Protein AF-A0A8K0G4Z6-F1 (afdb_monomer_lite)

Secondary structure (DSSP, 8-state):
-HHHHHHHHHHHHHHIIIIIGGGGHHHHTT--B--HHHHHHHHHHHHTT-S-HHHHHHHHHHTSTT-SEEEEEETTEEEEEE--HHHHHIIIIISGGGS-S---TT--TT-TTTTTSGGG--HHHHHHHHHHHTTT-

Radius of gyration: 19.93 Å; chains: 1; bounding box: 41×36×71 Å

pLDDT: mean 75.36, std 11.96, range [45.62, 92.38]

InterPro domains:
  IPR036396 Cytochrome P450 superfamily [SSF48264] (48-125)
  IPR050476 Insect Cytochrome P450 Detoxification [PTHR24292] (2-124)

Structure (mmCIF, N/CA/C/O backbone):
data_AF-A0A8K0G4Z6-F1
#
_entry.id   AF-A0A8K0G4Z6-F1
#
loop_
_atom_site.group_PDB
_atom_site.id
_atom_site.type_symbol
_atom_site.label_atom_id
_atom_site.label_alt_id
_atom_site.label_comp_id
_atom_site.label_asym_id
_atom_site.label_entity_id
_atom_site.label_seq_id
_atom_site.pdbx_PDB_ins_code
_atom_site.Cartn_x
_atom_site.Cartn_y
_atom_site.Cartn_z
_atom_site.occupancy
_atom_site.B_iso_or_equiv
_atom_site.auth_seq_id
_atom_site.auth_comp_id
_atom_site.auth_asym_id
_atom_site.auth_atom_id
_atom_site.pdbx_PDB_model_num
ATOM 1 N N . MET A 1 1 ? 22.393 -9.891 -33.231 1.00 68.00 1 MET A N 1
ATOM 2 C CA . MET A 1 1 ? 21.823 -8.542 -33.004 1.00 68.00 1 MET A CA 1
ATOM 3 C C . MET A 1 1 ? 20.300 -8.571 -32.840 1.00 68.00 1 MET A C 1
ATOM 5 O O . MET A 1 1 ? 19.831 -8.121 -31.809 1.00 68.00 1 MET A O 1
ATOM 9 N N . PHE A 1 2 ? 19.537 -9.184 -33.759 1.00 81.56 2 PHE A N 1
ATOM 10 C CA . PHE A 1 2 ? 18.067 -9.330 -33.657 1.00 81.56 2 PHE A CA 1
ATOM 11 C C . PHE A 1 2 ? 17.577 -10.025 -32.370 1.00 81.56 2 PHE A C 1
ATOM 13 O O . PHE A 1 2 ? 16.648 -9.556 -31.722 1.00 81.56 2 PHE A O 1
ATOM 20 N N . TRP A 1 3 ? 18.263 -11.087 -31.937 1.00 84.31 3 TRP A N 1
ATOM 21 C CA . TRP A 1 3 ? 17.922 -11.821 -30.714 1.00 84.31 3 TRP A CA 1
ATOM 22 C C . TRP A 1 3 ? 17.944 -10.964 -29.441 1.00 84.31 3 TRP A C 1
ATOM 24 O O . TRP A 1 3 ? 17.087 -11.150 -28.587 1.00 84.31 3 TRP A O 1
ATOM 34 N N . PHE A 1 4 ? 18.845 -9.982 -29.326 1.00 85.94 4 PHE A N 1
ATOM 35 C CA . PHE A 1 4 ? 18.883 -9.091 -28.158 1.00 85.94 4 PHE A CA 1
ATOM 36 C C . PHE A 1 4 ? 17.648 -8.187 -28.074 1.00 85.94 4 PHE A C 1
ATOM 38 O O . PHE A 1 4 ? 17.175 -7.911 -26.977 1.00 85.94 4 PHE A O 1
ATOM 45 N N . LEU A 1 5 ? 17.090 -7.774 -29.218 1.00 88.00 5 LEU A N 1
ATOM 46 C CA . LEU A 1 5 ? 15.853 -6.990 -29.255 1.00 88.00 5 LEU A CA 1
ATOM 47 C C . LEU A 1 5 ? 14.641 -7.843 -28.871 1.00 88.00 5 LEU A C 1
ATOM 49 O O . LEU A 1 5 ? 13.792 -7.386 -28.111 1.00 88.00 5 LEU A O 1
ATOM 53 N N . VAL A 1 6 ? 14.589 -9.095 -29.336 1.00 90.12 6 VAL A N 1
ATOM 54 C CA . VAL A 1 6 ? 13.513 -10.034 -28.981 1.00 90.12 6 VAL A CA 1
ATOM 55 C C . VAL A 1 6 ? 13.562 -10.389 -27.492 1.00 90.12 6 VAL A C 1
ATOM 57 O O . VAL A 1 6 ? 12.547 -10.281 -26.806 1.00 90.12 6 VAL A O 1
ATOM 60 N N . PHE A 1 7 ? 14.739 -10.743 -26.962 1.00 91.56 7 PHE A N 1
ATOM 61 C CA . PHE A 1 7 ? 14.913 -11.023 -25.533 1.00 91.56 7 PHE A CA 1
ATOM 62 C C . PHE A 1 7 ? 14.669 -9.784 -24.666 1.00 91.56 7 PHE A C 1
ATOM 64 O O . PHE A 1 7 ? 14.011 -9.893 -23.636 1.00 91.56 7 PHE A O 1
ATOM 71 N N . GLY A 1 8 ? 15.130 -8.605 -25.091 1.00 92.38 8 GLY A N 1
ATOM 72 C CA . GLY A 1 8 ? 14.873 -7.347 -24.389 1.00 92.38 8 GLY A CA 1
ATOM 73 C C . GLY A 1 8 ? 13.385 -6.992 -24.342 1.00 92.38 8 GLY A C 1
ATOM 74 O O . GLY A 1 8 ? 12.873 -6.633 -23.284 1.00 92.38 8 GLY A O 1
ATOM 75 N N . GLY A 1 9 ? 12.666 -7.162 -25.456 1.00 91.38 9 GLY A N 1
ATOM 76 C CA . GLY A 1 9 ? 11.219 -6.951 -25.520 1.00 91.38 9 GLY A CA 1
ATOM 77 C C . GLY A 1 9 ? 10.441 -7.922 -24.629 1.00 91.38 9 GLY A C 1
ATOM 78 O O . GLY A 1 9 ? 9.590 -7.496 -23.849 1.00 91.38 9 GLY A O 1
ATOM 79 N N . LEU A 1 10 ? 10.772 -9.216 -24.679 1.00 91.62 10 LEU A N 1
ATOM 80 C CA . LEU A 1 10 ? 10.164 -10.232 -23.812 1.00 91.62 10 LEU A CA 1
ATOM 81 C C . LEU A 1 10 ? 10.451 -9.968 -22.330 1.00 91.62 10 LEU A C 1
ATOM 83 O O . LEU A 1 10 ? 9.543 -10.082 -21.508 1.00 91.62 10 LEU A O 1
ATOM 87 N N . ALA A 1 11 ? 11.675 -9.558 -21.989 1.00 90.56 11 ALA A N 1
ATOM 88 C CA . ALA A 1 11 ? 12.036 -9.189 -20.626 1.00 90.56 11 ALA A CA 1
ATOM 89 C C . ALA A 1 11 ? 11.246 -7.964 -20.145 1.00 90.56 11 ALA A C 1
ATOM 91 O O . ALA A 1 11 ? 10.728 -7.977 -19.033 1.00 90.56 11 ALA A O 1
ATOM 92 N N . ALA A 1 12 ? 11.079 -6.935 -20.981 1.00 88.25 12 ALA A N 1
ATOM 93 C CA . ALA A 1 12 ? 10.289 -5.754 -20.632 1.00 88.25 12 ALA A CA 1
ATOM 94 C C . ALA A 1 12 ? 8.809 -6.097 -20.390 1.00 88.25 12 ALA A C 1
ATOM 96 O O . ALA A 1 12 ? 8.213 -5.622 -19.422 1.00 88.25 12 ALA A O 1
ATOM 97 N N . ILE A 1 13 ? 8.228 -6.967 -21.223 1.00 90.00 13 ILE A N 1
ATOM 98 C CA . ILE A 1 13 ? 6.857 -7.464 -21.040 1.00 90.00 13 ILE A CA 1
ATOM 99 C C . ILE A 1 13 ? 6.753 -8.265 -19.740 1.00 90.00 13 ILE A C 1
ATOM 101 O O . ILE A 1 13 ? 5.840 -8.036 -18.949 1.00 90.00 13 ILE A O 1
ATOM 105 N N . PHE A 1 14 ? 7.701 -9.167 -19.484 1.00 90.81 14 PHE A N 1
ATOM 106 C CA . PHE A 1 14 ? 7.732 -9.950 -18.254 1.00 90.81 14 PHE A CA 1
ATOM 107 C C . PHE A 1 14 ? 7.835 -9.054 -17.014 1.00 90.81 14 PHE A C 1
ATOM 109 O O . PHE A 1 14 ? 7.059 -9.218 -16.078 1.00 90.81 14 PHE A O 1
ATOM 116 N N . ILE A 1 15 ? 8.718 -8.051 -17.032 1.00 86.50 15 ILE A N 1
ATOM 117 C CA . ILE A 1 15 ? 8.867 -7.074 -15.947 1.00 86.50 15 ILE A CA 1
ATOM 118 C C . ILE A 1 15 ? 7.563 -6.296 -15.745 1.00 86.50 15 ILE A C 1
ATOM 120 O O . ILE A 1 15 ? 7.118 -6.133 -14.612 1.00 86.50 15 ILE A O 1
ATOM 124 N N . TYR A 1 16 ? 6.906 -5.861 -16.821 1.00 85.38 16 TYR A N 1
ATOM 125 C CA . TYR A 1 16 ? 5.619 -5.177 -16.724 1.00 85.38 16 TYR A CA 1
ATOM 126 C C . TYR A 1 16 ? 4.557 -6.057 -16.048 1.00 85.38 16 TYR A C 1
ATOM 128 O O . TYR A 1 16 ? 3.877 -5.625 -15.115 1.00 85.38 16 TYR A O 1
ATOM 136 N N . TYR A 1 17 ? 4.434 -7.315 -16.471 1.00 85.81 17 TYR A N 1
ATOM 137 C CA . TYR A 1 17 ? 3.460 -8.236 -15.889 1.00 85.81 17 TYR A CA 1
ATOM 138 C C . TYR A 1 17 ? 3.804 -8.663 -14.459 1.00 85.81 17 TYR A C 1
ATOM 140 O O . TYR A 1 17 ? 2.891 -8.833 -13.656 1.00 85.81 17 TYR A O 1
ATOM 148 N N . ALA A 1 18 ? 5.081 -8.806 -14.114 1.00 82.12 18 ALA A N 1
ATOM 149 C CA . ALA A 1 18 ? 5.500 -9.200 -12.773 1.00 82.12 18 ALA A CA 1
ATOM 150 C C . ALA A 1 18 ? 5.407 -8.041 -11.769 1.00 82.12 18 ALA A C 1
ATOM 152 O O . ALA A 1 18 ? 4.920 -8.231 -10.659 1.00 82.12 18 ALA A O 1
ATOM 153 N N . PHE A 1 19 ? 5.835 -6.836 -12.158 1.00 78.62 19 PHE A N 1
ATOM 154 C CA . PHE A 1 19 ? 5.995 -5.717 -11.227 1.00 78.62 19 PHE A CA 1
ATOM 155 C C . PHE A 1 19 ? 4.877 -4.680 -11.288 1.00 78.62 19 PHE A C 1
ATOM 157 O O . PHE A 1 19 ? 4.654 -4.015 -10.288 1.00 78.62 19 PHE A O 1
ATOM 164 N N . ILE A 1 20 ? 4.171 -4.505 -12.409 1.00 80.62 20 ILE A N 1
ATOM 165 C CA . ILE A 1 20 ? 3.143 -3.451 -12.543 1.00 80.62 20 ILE A CA 1
ATOM 166 C C . ILE A 1 20 ? 1.729 -4.028 -12.429 1.00 80.62 20 ILE A C 1
ATOM 168 O O . ILE A 1 20 ? 0.840 -3.396 -11.860 1.00 80.62 20 ILE A O 1
ATOM 172 N N . ASN A 1 21 ? 1.506 -5.240 -12.934 1.00 82.44 21 ASN A N 1
ATOM 173 C CA . ASN A 1 21 ? 0.196 -5.889 -12.892 1.00 82.44 21 ASN A CA 1
ATOM 174 C C . ASN A 1 21 ? -0.380 -6.086 -11.471 1.00 82.44 21 ASN A C 1
ATOM 176 O O . ASN A 1 21 ? -1.586 -5.871 -11.320 1.00 82.44 21 ASN A O 1
ATOM 180 N N . PRO A 1 22 ? 0.414 -6.436 -10.431 1.00 82.19 22 PRO A N 1
ATOM 181 C CA . PRO A 1 22 ? -0.114 -6.588 -9.071 1.00 82.19 22 PRO A CA 1
ATOM 182 C C . PRO A 1 22 ? -0.746 -5.301 -8.524 1.00 82.19 22 PRO A C 1
ATOM 184 O O . PRO A 1 22 ? -1.764 -5.352 -7.839 1.00 82.19 22 PRO A O 1
ATOM 187 N N . PHE A 1 23 ? -0.216 -4.135 -8.905 1.00 82.44 23 PHE A N 1
ATOM 188 C CA . PHE A 1 23 ? -0.701 -2.825 -8.458 1.00 82.44 23 PHE A CA 1
ATOM 189 C C . PHE A 1 23 ? -2.013 -2.369 -9.122 1.00 82.44 23 PHE A C 1
ATOM 191 O O . PHE A 1 23 ? -2.548 -1.308 -8.795 1.00 82.44 23 PHE A O 1
ATOM 198 N N . LYS A 1 24 ? -2.564 -3.162 -10.047 1.00 84.38 24 LYS A N 1
ATOM 199 C CA . LYS A 1 24 ? -3.887 -2.922 -10.649 1.00 84.38 24 LYS A CA 1
ATOM 200 C C . LYS A 1 24 ? -5.018 -3.638 -9.910 1.00 84.38 24 LYS A C 1
ATOM 202 O O . LYS A 1 24 ? -6.159 -3.597 -10.362 1.00 84.38 24 LYS A O 1
ATOM 207 N N . TYR A 1 25 ? -4.725 -4.321 -8.804 1.00 87.31 25 TYR A N 1
ATOM 208 C CA . TYR A 1 25 ? -5.705 -5.115 -8.066 1.00 87.31 25 TYR A CA 1
ATOM 209 C C . TYR A 1 25 ? -6.911 -4.281 -7.599 1.00 87.31 25 TYR A C 1
ATOM 211 O O . TYR A 1 25 ? -8.048 -4.612 -7.932 1.00 87.31 25 TYR A O 1
ATOM 219 N N . TRP A 1 26 ? -6.683 -3.159 -6.908 1.00 87.88 26 TRP A N 1
ATOM 220 C CA . TRP A 1 26 ? -7.777 -2.309 -6.418 1.00 87.88 26 TRP A CA 1
ATOM 221 C C . TRP A 1 26 ? -8.510 -1.557 -7.533 1.00 87.88 26 TRP A C 1
ATOM 223 O O . TRP A 1 26 ? -9.725 -1.394 -7.450 1.00 87.88 26 TRP A O 1
ATOM 233 N N . GLU A 1 27 ? -7.807 -1.176 -8.604 1.00 86.31 27 GLU A N 1
ATOM 234 C CA . GLU A 1 27 ? -8.417 -0.572 -9.799 1.00 86.31 27 GLU A CA 1
ATOM 235 C C . GLU A 1 27 ? -9.435 -1.519 -10.445 1.00 86.31 27 GLU A C 1
ATOM 237 O O . GLU A 1 27 ? -10.548 -1.107 -10.764 1.00 86.31 27 GLU A O 1
ATOM 242 N N . ARG A 1 28 ? -9.105 -2.815 -10.548 1.00 87.50 28 ARG A N 1
ATOM 243 C CA . ARG A 1 28 ? -10.026 -3.844 -11.061 1.00 87.50 28 ARG A CA 1
ATOM 244 C C . ARG A 1 28 ? -11.253 -4.051 -10.178 1.00 87.50 28 ARG A C 1
ATOM 246 O O . ARG A 1 28 ? -12.299 -4.428 -10.690 1.00 87.50 28 ARG A O 1
ATOM 253 N N . MET A 1 29 ? -11.132 -3.813 -8.874 1.00 85.75 29 MET A N 1
ATOM 254 C CA . MET A 1 29 ? -12.244 -3.920 -7.923 1.00 85.75 29 MET A CA 1
ATOM 255 C C . MET A 1 29 ? -13.024 -2.610 -7.748 1.00 85.75 29 MET A C 1
ATOM 257 O O . MET A 1 29 ? -13.950 -2.556 -6.943 1.00 85.75 29 MET A O 1
ATOM 261 N N . GLY A 1 30 ? -12.660 -1.543 -8.469 1.00 86.12 30 GLY A N 1
ATOM 262 C CA . GLY A 1 30 ? -13.318 -0.238 -8.360 1.00 86.12 30 GLY A CA 1
ATOM 263 C C . GLY A 1 30 ? -13.055 0.483 -7.034 1.00 86.12 30 GLY A C 1
ATOM 264 O O . GLY A 1 30 ? -13.799 1.391 -6.661 1.00 86.12 30 GLY A O 1
ATOM 265 N N . VAL A 1 31 ? -12.011 0.091 -6.301 1.00 87.69 31 VAL A N 1
ATOM 266 C CA . VAL A 1 31 ? -11.629 0.732 -5.041 1.00 87.69 31 VAL A CA 1
ATOM 267 C C . VAL A 1 31 ? -10.732 1.940 -5.337 1.00 87.69 31 VAL A C 1
ATOM 269 O O . VAL A 1 31 ? -9.780 1.812 -6.110 1.00 87.69 31 VAL A O 1
ATOM 272 N N . PRO A 1 32 ? -10.983 3.113 -4.719 1.00 86.19 32 PRO A N 1
ATOM 273 C CA . PRO A 1 32 ? -10.118 4.277 -4.882 1.00 86.19 32 PRO A CA 1
ATOM 274 C C . PRO A 1 32 ? -8.680 3.959 -4.455 1.00 86.19 32 PRO A C 1
ATOM 276 O O . PRO A 1 32 ? -8.444 3.628 -3.295 1.00 86.19 32 PRO A O 1
ATOM 279 N N . GLN A 1 33 ? -7.727 4.075 -5.379 1.00 86.25 33 GLN A N 1
ATOM 280 C CA . GLN A 1 33 ? -6.296 3.901 -5.120 1.00 86.25 33 GLN A CA 1
ATOM 281 C C . GLN A 1 33 ? -5.490 5.046 -5.738 1.00 86.25 33 GLN A C 1
ATOM 283 O O . GLN A 1 33 ? -5.996 5.785 -6.585 1.00 86.25 33 GLN A O 1
ATOM 288 N N . ASP A 1 34 ? -4.236 5.194 -5.312 1.00 83.25 34 ASP A N 1
ATOM 289 C CA . ASP A 1 34 ? -3.326 6.176 -5.908 1.00 83.25 34 ASP A CA 1
ATOM 290 C C . ASP A 1 34 ? -2.859 5.692 -7.287 1.00 83.25 34 ASP A C 1
ATOM 292 O O . ASP A 1 34 ? -3.015 4.526 -7.656 1.00 83.25 34 ASP A O 1
ATOM 296 N N . HIS A 1 35 ? -2.274 6.590 -8.070 1.00 84.44 35 HIS A N 1
ATOM 297 C CA . HIS A 1 35 ? -1.746 6.248 -9.379 1.00 84.44 35 HIS A CA 1
ATOM 298 C C . HIS A 1 35 ? -0.683 5.143 -9.261 1.00 84.44 35 HIS A C 1
ATOM 300 O O . HIS A 1 35 ? 0.253 5.257 -8.467 1.00 84.44 35 HIS A O 1
ATOM 306 N N . VAL A 1 36 ? -0.779 4.106 -10.103 1.00 83.06 36 VAL A N 1
ATOM 307 C CA . VAL A 1 36 ? 0.075 2.900 -10.052 1.00 83.06 36 VAL A CA 1
ATOM 308 C C . VAL A 1 36 ? 1.571 3.238 -10.008 1.00 83.06 36 VAL A C 1
ATOM 310 O O . VAL A 1 36 ? 2.323 2.639 -9.245 1.00 83.06 36 VAL A O 1
ATOM 313 N N . TRP A 1 37 ? 2.002 4.250 -10.767 1.00 80.50 37 TRP A N 1
ATOM 314 C CA . TRP A 1 37 ? 3.389 4.733 -10.743 1.00 80.50 37 TRP A CA 1
ATOM 315 C C . TRP A 1 37 ? 3.833 5.276 -9.373 1.00 80.50 37 TRP A C 1
ATOM 317 O O . TRP A 1 37 ? 4.947 5.000 -8.938 1.00 80.50 37 TRP A O 1
ATOM 327 N N . ARG A 1 38 ? 2.967 6.023 -8.671 1.00 82.88 38 ARG A N 1
ATOM 328 C CA . ARG A 1 38 ? 3.270 6.567 -7.336 1.00 82.88 38 ARG A CA 1
ATOM 329 C C . ARG A 1 38 ? 3.360 5.453 -6.302 1.00 82.88 38 ARG A C 1
ATOM 331 O O . ARG A 1 38 ? 4.250 5.483 -5.461 1.00 82.88 38 ARG A O 1
ATOM 338 N N . ILE A 1 39 ? 2.480 4.458 -6.403 1.00 83.25 39 ILE A N 1
ATOM 339 C CA . ILE A 1 39 ? 2.507 3.266 -5.550 1.00 83.25 39 ILE A CA 1
ATOM 340 C C . ILE A 1 39 ? 3.814 2.500 -5.761 1.00 83.25 39 ILE A C 1
ATOM 342 O O . ILE A 1 39 ? 4.519 2.226 -4.795 1.00 83.25 39 ILE A O 1
ATOM 346 N N . TRP A 1 40 ? 4.176 2.227 -7.018 1.00 82.69 40 TRP A N 1
ATOM 347 C CA . TRP A 1 40 ? 5.419 1.536 -7.354 1.00 82.69 40 TRP A CA 1
ATOM 348 C C . TRP A 1 40 ? 6.647 2.293 -6.832 1.00 82.69 40 TRP A C 1
ATOM 350 O O . TRP A 1 40 ? 7.508 1.700 -6.184 1.00 82.69 40 TRP A O 1
ATOM 360 N N . LEU A 1 41 ? 6.695 3.616 -7.031 1.00 83.00 41 LEU A N 1
ATOM 361 C CA . LEU A 1 41 ? 7.771 4.458 -6.512 1.00 83.00 41 LEU A CA 1
ATOM 362 C C . LEU A 1 41 ? 7.850 4.397 -4.982 1.00 83.00 41 LEU A C 1
ATOM 364 O O . LEU A 1 41 ? 8.934 4.201 -4.442 1.00 83.00 41 LEU A O 1
ATOM 368 N N . ASN A 1 42 ? 6.722 4.520 -4.280 1.00 81.12 42 ASN A N 1
ATOM 369 C CA . ASN A 1 42 ? 6.684 4.438 -2.820 1.00 81.12 42 ASN A CA 1
ATOM 370 C C . ASN A 1 42 ? 7.155 3.067 -2.314 1.00 81.12 42 ASN A C 1
ATOM 372 O O . ASN A 1 42 ? 7.909 3.012 -1.346 1.00 81.12 42 ASN A O 1
ATOM 376 N N . THR A 1 43 ? 6.780 1.974 -2.984 1.00 78.56 43 THR A N 1
ATOM 377 C CA . THR A 1 43 ? 7.271 0.623 -2.672 1.00 78.56 43 THR A CA 1
ATOM 378 C C . THR A 1 43 ? 8.786 0.524 -2.842 1.00 78.56 43 THR A C 1
ATOM 380 O O . THR A 1 43 ? 9.466 0.012 -1.956 1.00 78.56 43 THR A O 1
ATOM 383 N N . VAL A 1 44 ? 9.340 1.045 -3.941 1.00 81.50 44 VAL A N 1
ATOM 384 C CA . VAL A 1 44 ? 10.795 1.065 -4.160 1.00 81.50 44 VAL A CA 1
ATOM 385 C C . VAL A 1 44 ? 11.495 1.905 -3.091 1.00 81.50 44 VAL A C 1
ATOM 387 O O . VAL A 1 44 ? 12.477 1.440 -2.519 1.00 81.50 44 VAL A O 1
ATOM 390 N N . LEU A 1 45 ? 10.968 3.091 -2.763 1.00 82.31 45 LEU A N 1
ATOM 391 C CA . LEU A 1 45 ? 11.496 3.963 -1.706 1.00 82.31 45 LEU A CA 1
ATOM 392 C C . LEU A 1 45 ? 11.451 3.300 -0.318 1.00 82.31 45 LEU A C 1
ATOM 394 O O . LEU A 1 45 ? 12.373 3.484 0.479 1.00 82.31 45 LEU A O 1
ATOM 398 N N . ALA A 1 46 ? 10.410 2.513 -0.038 1.00 76.69 46 ALA A N 1
ATOM 399 C CA . ALA A 1 46 ? 10.291 1.734 1.190 1.00 76.69 46 ALA A CA 1
ATOM 400 C C . ALA A 1 46 ? 11.302 0.575 1.237 1.00 76.69 46 ALA A C 1
ATOM 402 O O . ALA A 1 46 ? 11.906 0.339 2.281 1.00 76.69 46 ALA A O 1
ATOM 403 N N . LEU A 1 47 ? 11.540 -0.113 0.111 1.00 77.94 47 LEU A N 1
ATOM 404 C CA . LEU A 1 47 ? 12.523 -1.201 0.014 1.00 77.94 47 LEU A CA 1
ATOM 405 C C . LEU A 1 47 ? 13.957 -0.721 0.254 1.00 77.94 47 LEU A C 1
ATOM 407 O O . LEU A 1 47 ? 14.720 -1.396 0.939 1.00 77.94 47 LEU A O 1
ATOM 411 N N . ILE A 1 48 ? 14.313 0.457 -0.261 1.00 82.44 48 ILE A N 1
ATOM 412 C CA . ILE A 1 48 ? 15.632 1.065 -0.020 1.00 82.44 48 ILE A CA 1
ATOM 413 C C . ILE A 1 48 ? 15.733 1.745 1.359 1.00 82.44 48 ILE A C 1
ATOM 415 O O . ILE A 1 48 ? 16.720 2.425 1.624 1.00 82.44 48 ILE A O 1
ATOM 419 N N . GLN A 1 49 ? 14.711 1.600 2.216 1.00 74.44 49 GLN A N 1
ATOM 420 C CA . GLN A 1 49 ? 14.605 2.219 3.544 1.00 74.44 49 GLN A CA 1
ATOM 421 C C . GLN A 1 49 ? 14.861 3.733 3.541 1.00 74.44 49 GLN A C 1
ATOM 423 O O . GLN A 1 49 ? 15.341 4.303 4.518 1.00 74.44 49 GLN A O 1
ATOM 428 N N . TYR A 1 50 ? 14.519 4.412 2.443 1.00 72.88 50 TYR A N 1
ATOM 429 C CA . TYR A 1 50 ? 14.794 5.840 2.296 1.00 72.88 50 TYR A CA 1
ATOM 430 C C . TYR A 1 50 ? 13.968 6.694 3.266 1.00 72.88 50 TYR A C 1
ATOM 432 O O . TYR A 1 50 ? 14.356 7.813 3.599 1.00 72.88 50 TYR A O 1
ATOM 440 N N . ARG A 1 51 ? 12.821 6.177 3.724 1.00 70.50 51 ARG A N 1
ATOM 441 C CA . ARG A 1 51 ? 11.957 6.821 4.717 1.00 70.50 51 ARG A CA 1
ATOM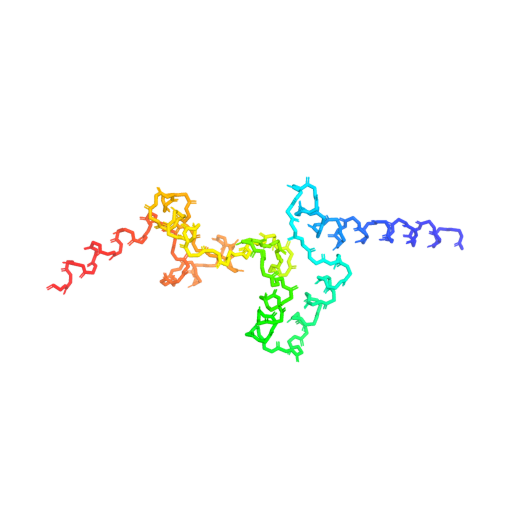 442 C C . ARG A 1 51 ? 11.424 5.808 5.725 1.00 70.50 51 ARG A C 1
ATOM 444 O O . ARG A 1 51 ? 11.196 4.654 5.356 1.00 70.50 51 ARG A O 1
ATOM 451 N N . PRO A 1 52 ? 11.162 6.234 6.970 1.00 76.75 52 PRO A N 1
ATOM 452 C CA . PRO A 1 52 ? 10.472 5.395 7.933 1.00 76.75 52 PRO A CA 1
ATOM 453 C C . PRO A 1 52 ? 9.059 5.050 7.440 1.00 76.75 52 PRO A C 1
ATOM 455 O O . PRO A 1 52 ? 8.386 5.827 6.752 1.00 76.75 52 PRO A O 1
ATOM 458 N N . ILE A 1 53 ? 8.597 3.858 7.819 1.00 71.75 53 ILE A N 1
ATOM 459 C CA . ILE A 1 53 ? 7.286 3.321 7.426 1.00 71.75 53 ILE A CA 1
ATOM 460 C C . ILE A 1 53 ? 6.151 4.238 7.911 1.00 71.75 53 ILE A C 1
ATOM 462 O O . ILE A 1 53 ? 5.172 4.435 7.194 1.00 71.75 53 ILE A O 1
ATOM 466 N N . SER A 1 54 ? 6.308 4.860 9.084 1.00 76.12 54 SER A N 1
ATOM 467 C CA . SER A 1 54 ? 5.341 5.802 9.665 1.00 76.12 54 SER A CA 1
ATOM 468 C C . SER A 1 54 ? 5.038 6.990 8.752 1.00 76.12 54 SER A C 1
ATOM 470 O O . SER A 1 54 ? 3.875 7.344 8.566 1.00 76.12 54 SER A O 1
ATOM 472 N N . ASP A 1 55 ? 6.067 7.581 8.145 1.00 79.75 55 ASP A N 1
ATOM 473 C CA . ASP A 1 55 ? 5.906 8.747 7.273 1.00 79.75 55 ASP A CA 1
ATOM 474 C C . ASP A 1 55 ? 5.219 8.354 5.968 1.00 79.75 55 ASP A C 1
ATOM 476 O O . ASP A 1 55 ? 4.353 9.071 5.468 1.00 79.75 55 ASP A O 1
ATOM 480 N N . SER A 1 56 ? 5.562 7.175 5.446 1.00 75.06 56 SER A N 1
ATOM 481 C CA . SER A 1 56 ? 4.939 6.618 4.243 1.00 75.06 56 SER A CA 1
ATOM 482 C C . SER A 1 56 ? 3.448 6.348 4.467 1.00 75.06 56 SER A C 1
ATOM 484 O O . SER A 1 56 ? 2.618 6.720 3.636 1.00 75.06 56 SER A O 1
ATOM 486 N N . LEU A 1 57 ? 3.095 5.777 5.624 1.00 77.00 57 LEU A N 1
ATOM 487 C CA . LEU A 1 57 ? 1.705 5.559 6.027 1.00 77.00 57 LEU A CA 1
ATOM 488 C C . LEU A 1 57 ? 0.946 6.873 6.204 1.00 77.00 57 LEU A C 1
ATOM 490 O O . LEU A 1 57 ? -0.192 6.975 5.754 1.00 77.00 57 LEU A O 1
ATOM 494 N N . LYS A 1 58 ? 1.570 7.892 6.803 1.00 82.19 58 LYS A N 1
ATOM 495 C CA . LYS A 1 58 ? 0.952 9.211 6.968 1.00 82.19 58 LYS A CA 1
ATOM 496 C C . LYS A 1 58 ? 0.639 9.864 5.621 1.00 82.19 58 LYS A C 1
ATOM 498 O O . LYS A 1 58 ? -0.477 10.327 5.423 1.00 82.19 58 LYS A O 1
ATOM 503 N N . ILE A 1 59 ? 1.578 9.834 4.673 1.00 80.38 59 ILE A N 1
ATOM 504 C CA . ILE A 1 59 ? 1.375 10.369 3.315 1.00 80.38 59 ILE A CA 1
ATOM 505 C C . ILE A 1 59 ? 0.228 9.640 2.602 1.00 80.38 59 ILE A C 1
ATOM 507 O O . ILE A 1 59 ? -0.615 10.279 1.974 1.00 80.38 59 ILE A O 1
ATOM 511 N N . LEU A 1 60 ? 0.183 8.308 2.708 1.00 78.19 60 LEU A N 1
ATOM 512 C CA . LEU A 1 60 ? -0.888 7.491 2.131 1.00 78.19 60 LEU A CA 1
ATOM 513 C C . LEU A 1 60 ? -2.242 7.784 2.778 1.00 78.19 60 LEU A C 1
ATOM 515 O O . LEU A 1 60 ? -3.247 7.872 2.077 1.00 78.19 60 LEU A O 1
ATOM 519 N N . TYR A 1 61 ? -2.273 7.948 4.101 1.00 79.62 61 TYR A N 1
ATOM 520 C CA . TYR A 1 61 ? -3.476 8.322 4.827 1.00 79.62 61 TYR A CA 1
ATOM 521 C C . TYR A 1 61 ? -3.953 9.699 4.353 1.00 79.62 61 TYR A C 1
ATOM 523 O O . TYR A 1 61 ? -5.044 9.802 3.796 1.00 79.62 61 TYR A O 1
ATOM 531 N N . ASP A 1 62 ? -3.121 10.733 4.468 1.00 83.19 62 ASP A N 1
ATOM 532 C CA . ASP A 1 62 ? -3.456 12.126 4.142 1.00 83.19 62 ASP A CA 1
ATOM 533 C C . ASP A 1 62 ? -3.798 12.350 2.656 1.00 83.19 62 ASP A C 1
ATOM 535 O O . ASP A 1 62 ? -4.553 13.265 2.335 1.00 83.19 62 ASP A O 1
ATOM 539 N N . GLY A 1 63 ? -3.317 11.492 1.749 1.00 80.88 63 GLY A N 1
ATOM 540 C CA . GLY A 1 63 ? -3.572 11.577 0.307 1.00 80.88 63 GLY A CA 1
ATOM 541 C C . GLY A 1 63 ? -5.020 11.318 -0.134 1.00 80.88 63 GLY A C 1
ATOM 542 O O . GLY A 1 63 ? -5.373 11.660 -1.263 1.00 80.88 63 GLY A O 1
ATOM 543 N N . PHE A 1 64 ? -5.872 10.759 0.734 1.00 82.12 64 PHE A N 1
ATOM 544 C CA . PHE A 1 64 ? -7.280 10.457 0.430 1.00 82.12 64 PHE A CA 1
ATOM 545 C C . PHE A 1 64 ? -8.251 11.124 1.418 1.00 82.12 64 PHE A C 1
ATOM 547 O O . PHE A 1 64 ? -8.953 10.427 2.163 1.00 82.12 64 PHE A O 1
ATOM 554 N N . PRO A 1 65 ? -8.332 12.468 1.452 1.00 80.44 65 PRO A N 1
ATOM 555 C CA . PRO A 1 65 ? -9.273 13.154 2.328 1.00 80.44 65 PRO A CA 1
ATOM 556 C C . PRO A 1 65 ? -10.722 12.837 1.921 1.00 80.44 65 PRO A C 1
ATOM 558 O O . PRO A 1 65 ? -11.074 12.838 0.742 1.00 80.44 65 PRO A O 1
ATOM 561 N N . GLY A 1 66 ? -11.576 12.541 2.904 1.00 80.00 66 GLY A N 1
ATOM 562 C CA . GLY A 1 66 ? -13.015 12.320 2.696 1.00 80.00 66 GLY A CA 1
ATOM 563 C C . GLY A 1 66 ? -13.411 10.973 2.073 1.00 80.00 66 GLY A C 1
ATOM 564 O O . GLY A 1 66 ? -14.597 10.736 1.847 1.00 80.00 66 GLY A O 1
ATOM 565 N N . LYS A 1 67 ? -12.463 10.067 1.800 1.00 83.62 67 LYS A N 1
ATOM 566 C CA . LYS A 1 67 ? -12.773 8.691 1.378 1.00 83.62 67 LYS A CA 1
ATOM 567 C C . LYS A 1 67 ? -12.874 7.774 2.601 1.00 83.62 67 LYS A C 1
ATOM 569 O O . LYS A 1 67 ? -12.006 7.799 3.468 1.00 83.62 67 LYS A O 1
ATOM 574 N N . ARG A 1 68 ? -13.929 6.949 2.654 1.00 84.12 68 ARG A N 1
ATOM 575 C CA . ARG A 1 68 ? -14.175 5.986 3.752 1.00 84.12 68 ARG A CA 1
ATOM 576 C C . ARG A 1 68 ? -13.125 4.868 3.789 1.00 84.12 68 ARG A C 1
ATOM 578 O O . ARG A 1 68 ? -12.757 4.398 4.864 1.00 84.12 68 ARG A O 1
ATOM 585 N N . TYR A 1 69 ? -12.632 4.475 2.617 1.00 86.31 69 TYR A N 1
ATOM 586 C CA . TYR A 1 69 ? -11.587 3.475 2.428 1.00 86.31 69 TYR A CA 1
ATOM 587 C C . TYR A 1 69 ? -10.751 3.803 1.184 1.00 86.31 69 TYR A C 1
ATOM 589 O O . TYR A 1 69 ? -11.241 4.451 0.252 1.00 86.31 69 TYR A O 1
ATOM 597 N N . SER A 1 70 ? -9.499 3.354 1.165 1.00 86.88 70 SER A N 1
ATOM 598 C CA . SER A 1 70 ? -8.615 3.446 0.003 1.00 86.88 70 SER A CA 1
ATOM 599 C C . SER A 1 70 ? -7.732 2.209 -0.129 1.00 86.88 70 SER A C 1
ATOM 601 O O . SER A 1 70 ? -7.294 1.618 0.858 1.00 86.88 70 SER A O 1
ATOM 603 N N . GLY A 1 71 ? -7.480 1.802 -1.369 1.00 87.06 71 GLY A N 1
ATOM 604 C CA . GLY A 1 71 ? -6.545 0.735 -1.689 1.00 87.06 71 GLY A CA 1
ATOM 605 C C . GLY A 1 71 ? -5.111 1.215 -1.497 1.00 87.06 71 GLY A C 1
ATOM 606 O O . GLY A 1 71 ? -4.719 2.259 -2.018 1.00 87.06 71 GLY A O 1
ATOM 607 N N . MET A 1 72 ? -4.325 0.439 -0.762 1.00 85.25 72 MET A N 1
ATOM 608 C CA . MET A 1 72 ? -2.885 0.618 -0.613 1.00 85.25 72 MET A CA 1
ATOM 609 C C . MET A 1 72 ? -2.163 -0.707 -0.892 1.00 85.25 72 MET A C 1
ATOM 611 O O . MET A 1 72 ? -2.787 -1.750 -1.104 1.00 85.25 72 MET A O 1
ATOM 615 N N . TYR A 1 73 ? -0.834 -0.674 -0.911 1.00 82.75 73 TYR A N 1
ATOM 616 C CA . TYR A 1 73 ? -0.023 -1.877 -1.057 1.00 82.75 73 TYR A CA 1
ATOM 617 C C . TYR A 1 73 ? 1.094 -1.853 -0.028 1.00 82.75 73 TYR A C 1
ATOM 619 O O . TYR A 1 73 ? 1.847 -0.884 0.061 1.00 82.75 73 TYR A O 1
ATOM 627 N N . ASN A 1 74 ? 1.204 -2.940 0.729 1.00 75.88 74 ASN A N 1
ATOM 628 C CA . ASN A 1 74 ? 2.364 -3.200 1.564 1.00 75.88 74 ASN A CA 1
ATOM 629 C C . ASN A 1 74 ? 3.358 -3.983 0.712 1.00 75.88 74 ASN A C 1
ATOM 631 O O . ASN A 1 74 ? 3.199 -5.189 0.512 1.00 75.88 74 ASN A O 1
ATOM 635 N N . LEU A 1 75 ? 4.359 -3.283 0.178 1.00 77.19 75 LEU A N 1
ATOM 636 C CA . LEU A 1 75 ? 5.283 -3.808 -0.827 1.00 77.19 75 LEU A CA 1
ATOM 637 C C . LEU A 1 75 ? 4.540 -4.268 -2.095 1.00 77.19 75 LEU A C 1
ATOM 639 O O . LEU A 1 75 ? 4.210 -3.434 -2.935 1.00 77.19 75 LEU A O 1
ATOM 643 N N . TYR A 1 76 ? 4.258 -5.568 -2.213 1.00 74.88 76 TYR A N 1
ATOM 644 C CA . TYR A 1 76 ? 3.506 -6.177 -3.318 1.00 74.88 76 TYR A CA 1
ATOM 645 C C . TYR A 1 76 ? 2.149 -6.748 -2.889 1.00 74.88 76 TYR A C 1
ATOM 647 O O . TYR A 1 76 ? 1.353 -7.132 -3.746 1.00 74.88 76 TYR A O 1
ATOM 655 N N . SER A 1 77 ? 1.860 -6.793 -1.586 1.00 79.19 77 SER A N 1
ATOM 656 C CA . SER A 1 77 ? 0.588 -7.307 -1.081 1.00 79.19 77 SER A CA 1
ATOM 657 C C . SER A 1 77 ? -0.476 -6.209 -1.091 1.00 79.19 77 SER A C 1
ATOM 659 O O . SER A 1 77 ? -0.238 -5.138 -0.520 1.00 79.19 77 SER A O 1
ATOM 661 N N . PRO A 1 78 ? -1.649 -6.444 -1.709 1.00 83.25 78 PRO A N 1
ATOM 662 C CA . PRO A 1 78 ? -2.754 -5.500 -1.655 1.00 83.25 78 PRO A CA 1
ATOM 663 C C . PRO A 1 78 ? -3.295 -5.406 -0.226 1.00 83.25 78 PRO A C 1
ATOM 665 O O . PRO A 1 78 ? -3.655 -6.412 0.380 1.00 83.25 78 PRO A O 1
ATOM 668 N N . SER A 1 79 ? -3.383 -4.184 0.291 1.00 80.50 79 SER A N 1
ATOM 669 C CA . SER A 1 79 ? -3.884 -3.881 1.633 1.00 80.50 79 SER A CA 1
ATOM 670 C C . SER A 1 79 ? -4.951 -2.790 1.562 1.00 80.50 79 SER A C 1
ATOM 672 O O . SER A 1 79 ? -4.898 -1.913 0.701 1.00 80.50 79 SER A O 1
ATOM 674 N N . LEU A 1 80 ? -5.933 -2.822 2.460 1.00 85.44 80 LEU A N 1
ATOM 675 C CA . LEU A 1 80 ? -6.999 -1.822 2.496 1.00 85.44 80 LEU A CA 1
ATOM 676 C C . LEU A 1 80 ? -6.768 -0.843 3.649 1.00 85.44 80 LEU A C 1
ATOM 678 O O . LEU A 1 80 ? -6.657 -1.247 4.803 1.00 85.44 80 LEU A O 1
ATOM 682 N N . SER A 1 81 ? -6.728 0.448 3.333 1.00 85.00 81 SER A N 1
ATOM 683 C CA . SER A 1 81 ? -6.780 1.525 4.317 1.00 85.00 81 SER A CA 1
ATOM 684 C C . SER A 1 81 ? -8.227 1.832 4.650 1.00 85.00 81 SER A C 1
ATOM 686 O O . SER A 1 81 ? -8.997 2.193 3.758 1.00 85.00 81 SER A O 1
ATOM 688 N N . ILE A 1 82 ? -8.607 1.733 5.919 1.00 86.19 82 ILE A N 1
ATOM 689 C CA . ILE A 1 82 ? -9.951 2.083 6.376 1.00 86.19 82 ILE A CA 1
ATOM 690 C C . ILE A 1 82 ? -9.847 3.321 7.259 1.00 86.19 82 ILE A C 1
ATOM 692 O O . ILE A 1 82 ? -9.057 3.355 8.199 1.00 86.19 82 ILE A O 1
ATOM 696 N N . ARG A 1 83 ? -10.644 4.345 6.945 1.00 84.69 83 ARG A N 1
ATOM 697 C CA . ARG A 1 83 ? -10.682 5.613 7.692 1.00 84.69 83 ARG A CA 1
ATOM 698 C C . ARG A 1 83 ? -11.964 5.802 8.492 1.00 84.69 83 ARG A C 1
ATOM 700 O O . ARG A 1 83 ? -12.016 6.662 9.364 1.00 84.69 83 ARG A O 1
ATOM 707 N N . ASP A 1 84 ? -13.002 5.044 8.164 1.00 86.56 84 ASP A N 1
ATOM 708 C CA . ASP A 1 84 ? -14.304 5.177 8.797 1.00 86.56 84 ASP A CA 1
ATOM 709 C C . ASP A 1 84 ? -14.381 4.365 10.105 1.00 86.56 84 ASP A C 1
ATOM 711 O O . ASP A 1 84 ? -14.285 3.134 10.051 1.00 86.56 84 ASP A O 1
ATOM 715 N N . PRO A 1 85 ? -14.583 5.011 11.270 1.00 83.88 85 PRO A N 1
ATOM 716 C CA . PRO A 1 85 ? -14.689 4.319 12.551 1.00 83.88 85 PRO A CA 1
ATOM 717 C C . PRO A 1 85 ? -15.875 3.348 12.623 1.00 83.88 85 PRO A C 1
ATOM 719 O O . PRO A 1 85 ? -15.778 2.338 13.320 1.00 83.88 85 PRO A O 1
ATOM 722 N N . GLU A 1 86 ? -16.972 3.597 11.903 1.00 85.56 86 GLU A N 1
ATOM 723 C CA . GLU A 1 86 ? -18.106 2.667 11.856 1.00 85.56 86 GLU A CA 1
ATOM 724 C C . GLU A 1 86 ? -17.726 1.375 11.131 1.00 85.56 86 GLU A C 1
ATOM 726 O O . GLU A 1 86 ? -18.058 0.281 11.593 1.00 85.56 86 GLU A O 1
ATOM 731 N N . LEU A 1 87 ? -16.973 1.497 10.033 1.00 83.69 87 LEU A N 1
ATOM 732 C CA . LEU A 1 87 ? -16.503 0.355 9.253 1.00 83.69 87 LEU A CA 1
ATOM 733 C C . LEU A 1 87 ? -15.449 -0.445 10.026 1.00 83.69 87 LEU A C 1
ATOM 735 O O . LEU A 1 87 ? -15.509 -1.670 10.048 1.00 83.69 87 LEU A O 1
ATOM 739 N N . ILE A 1 88 ? -14.529 0.242 10.714 1.00 84.56 88 ILE A N 1
ATOM 740 C CA . ILE A 1 88 ? -13.557 -0.402 11.609 1.00 84.56 88 ILE A CA 1
ATOM 741 C C . ILE A 1 88 ? -14.299 -1.181 12.692 1.00 84.56 88 ILE A C 1
ATOM 743 O O . ILE A 1 88 ? -14.029 -2.359 12.888 1.00 84.56 88 ILE A O 1
ATOM 747 N N . LYS A 1 89 ? -15.287 -0.568 13.354 1.00 83.75 89 LYS A N 1
ATOM 748 C CA . LYS A 1 89 ? -16.079 -1.245 14.387 1.00 83.75 89 LYS A CA 1
ATOM 749 C C . LYS A 1 89 ? -16.816 -2.461 13.832 1.00 83.75 89 LYS A C 1
ATOM 751 O O . LYS A 1 89 ? -16.871 -3.488 14.498 1.00 83.75 89 LYS A O 1
ATOM 756 N N . GLN A 1 90 ? -17.381 -2.365 12.632 1.00 83.94 90 GLN A N 1
ATOM 757 C CA . GLN A 1 90 ? -18.038 -3.498 11.989 1.00 83.94 90 GLN A CA 1
ATOM 758 C C . GLN A 1 90 ? -17.053 -4.650 11.751 1.00 83.94 90 GLN A C 1
ATOM 760 O O . GLN A 1 90 ? -17.328 -5.769 12.174 1.00 83.94 90 GLN A O 1
ATOM 765 N N . ILE A 1 91 ? -15.891 -4.361 11.170 1.00 80.69 91 ILE A N 1
ATOM 766 C CA . ILE A 1 91 ? -14.865 -5.361 10.859 1.00 80.69 91 ILE A CA 1
ATOM 767 C C . ILE A 1 91 ? -14.285 -5.986 12.134 1.00 80.69 91 ILE A C 1
ATOM 769 O O . ILE A 1 91 ? -14.173 -7.203 12.228 1.00 80.69 91 ILE A O 1
ATOM 773 N N . THR A 1 92 ? -13.959 -5.173 13.140 1.00 76.75 92 THR A N 1
ATOM 774 C CA . THR A 1 92 ? -13.319 -5.638 14.380 1.00 76.75 92 THR A CA 1
ATOM 775 C C . THR A 1 92 ? -14.290 -6.316 15.350 1.00 76.75 92 THR A C 1
ATOM 777 O O . THR A 1 92 ? -13.838 -7.068 16.203 1.00 76.75 92 THR A O 1
ATOM 780 N N . VAL A 1 93 ? -15.603 -6.059 15.269 1.00 77.00 93 VAL A N 1
ATOM 781 C CA . VAL A 1 93 ? -16.588 -6.618 16.221 1.00 77.00 93 VAL A CA 1
ATOM 782 C C . VAL A 1 93 ? -17.486 -7.675 15.588 1.00 77.00 93 VAL A C 1
ATOM 784 O O . VAL A 1 93 ? -17.707 -8.712 16.201 1.00 77.00 93 VAL A O 1
ATOM 787 N N . LYS A 1 94 ? -18.049 -7.418 14.400 1.00 72.31 94 LYS A N 1
ATOM 788 C CA . LYS A 1 94 ? -18.991 -8.351 13.757 1.00 72.31 94 LYS A CA 1
ATOM 789 C C . LYS A 1 94 ? -18.276 -9.406 12.930 1.00 72.31 94 LYS A C 1
ATOM 791 O O . LYS A 1 94 ? -18.655 -10.567 12.986 1.00 72.31 94 LYS A O 1
ATOM 796 N N . ASP A 1 95 ? -17.252 -8.993 12.192 1.00 68.50 95 ASP A N 1
ATOM 797 C CA . ASP A 1 95 ? -16.551 -9.862 11.246 1.00 68.50 95 ASP A CA 1
ATOM 798 C C . ASP A 1 95 ? -15.180 -10.314 11.770 1.00 68.50 95 ASP A C 1
ATOM 800 O O . ASP A 1 95 ? -14.363 -10.806 10.995 1.00 68.50 95 ASP A O 1
ATOM 804 N N . PHE A 1 96 ? -14.930 -10.182 13.080 1.00 66.06 96 PHE A N 1
ATOM 805 C CA . PHE A 1 96 ? -13.642 -10.500 13.706 1.00 66.06 96 PHE A CA 1
ATOM 806 C C . PHE A 1 96 ? -13.147 -11.906 13.352 1.00 66.06 96 PHE A C 1
ATOM 808 O O . PHE A 1 96 ? -11.972 -12.082 13.037 1.00 66.06 96 PHE A O 1
ATOM 815 N N . ASP A 1 97 ? -14.063 -12.876 13.300 1.00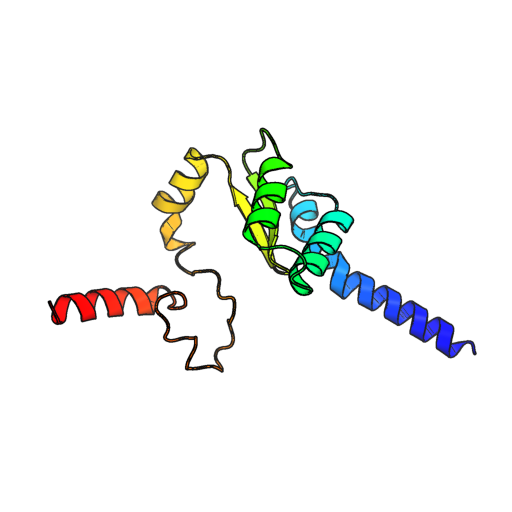 64.06 97 ASP A N 1
ATOM 816 C CA . ASP A 1 97 ? -13.777 -14.275 12.964 1.00 64.06 97 ASP A CA 1
ATOM 817 C C . ASP A 1 97 ? -13.150 -14.460 11.566 1.00 64.06 97 ASP A C 1
ATOM 819 O O . ASP A 1 97 ? -12.476 -15.459 11.319 1.00 64.06 97 ASP A O 1
ATOM 823 N N . HIS A 1 98 ? -13.312 -13.491 10.657 1.00 65.81 98 HIS A N 1
ATOM 824 C CA . HIS A 1 98 ? -12.705 -13.503 9.321 1.00 65.81 98 HIS A CA 1
ATOM 825 C C . HIS A 1 98 ? -11.330 -12.812 9.263 1.00 65.81 98 HIS A C 1
ATOM 827 O O . HIS A 1 98 ? -10.601 -12.996 8.290 1.00 65.81 98 HIS A O 1
ATOM 833 N N . PHE A 1 99 ? -10.958 -12.034 10.286 1.00 62.84 99 PHE A N 1
ATOM 834 C CA . PHE A 1 99 ? -9.726 -11.229 10.335 1.00 62.84 99 PHE A CA 1
ATOM 835 C C . PHE A 1 99 ? -8.786 -11.633 11.481 1.00 62.84 99 PHE A C 1
ATOM 837 O O . PHE A 1 99 ? -7.962 -10.837 11.925 1.00 62.84 99 PHE A O 1
ATOM 844 N N . VAL A 1 100 ? -8.893 -12.875 11.958 1.00 59.69 100 VAL A N 1
ATOM 845 C CA . VAL A 1 100 ? -8.124 -13.381 13.109 1.00 59.69 100 VAL A CA 1
ATOM 846 C C . VAL A 1 100 ? -6.621 -13.491 12.810 1.00 59.69 100 VAL A C 1
ATOM 848 O O . VAL A 1 100 ? -5.799 -13.457 13.724 1.00 59.69 100 VAL A O 1
ATOM 851 N N . ASP A 1 101 ? -6.233 -13.606 11.539 1.00 61.94 101 ASP A N 1
ATOM 852 C CA . ASP A 1 101 ? -4.828 -13.737 11.158 1.00 61.94 101 ASP A CA 1
ATOM 853 C C . ASP A 1 101 ? -4.143 -12.368 10.999 1.00 61.94 101 ASP A C 1
ATOM 855 O O . ASP A 1 101 ? -4.508 -11.538 10.165 1.00 61.94 101 ASP A O 1
ATOM 859 N N . HIS A 1 102 ? -3.087 -12.158 11.789 1.00 62.47 102 HIS A N 1
ATOM 860 C CA . HIS A 1 102 ? -2.226 -10.980 11.714 1.00 62.47 102 HIS A CA 1
ATOM 861 C C . HIS A 1 102 ? -1.372 -10.998 10.430 1.00 62.47 102 HIS A C 1
ATOM 863 O O . HIS A 1 102 ? -1.064 -12.058 9.877 1.00 62.47 102 HIS A O 1
ATOM 869 N N . PHE A 1 103 ? -0.958 -9.815 9.954 1.00 57.59 103 PHE A N 1
ATOM 870 C CA . PHE A 1 103 ? -0.107 -9.666 8.766 1.00 57.59 103 PHE A CA 1
ATOM 871 C C . PHE A 1 103 ? 1.213 -10.439 8.939 1.00 57.59 103 PHE A C 1
ATOM 873 O O . PHE A 1 103 ? 2.139 -9.986 9.614 1.00 57.59 103 PHE A O 1
ATOM 880 N N . ASN A 1 104 ? 1.306 -11.616 8.317 1.00 56.00 104 ASN A N 1
ATOM 881 C CA . ASN A 1 104 ? 2.480 -12.476 8.406 1.00 56.00 104 ASN A CA 1
ATOM 882 C C . ASN A 1 104 ? 3.558 -12.002 7.428 1.00 56.00 104 ASN A C 1
ATOM 884 O O . ASN A 1 104 ? 3.643 -12.471 6.295 1.00 56.00 104 ASN A O 1
ATOM 888 N N . PHE A 1 105 ? 4.407 -11.083 7.891 1.00 51.19 105 PHE A N 1
ATOM 889 C CA . PHE A 1 105 ? 5.571 -10.607 7.134 1.00 51.19 105 PHE A CA 1
ATOM 890 C C . PHE A 1 105 ? 6.545 -11.751 6.778 1.00 51.19 105 PHE A C 1
ATOM 892 O O . PHE A 1 105 ? 7.225 -11.696 5.759 1.00 51.19 105 PHE A O 1
ATOM 899 N N . PHE A 1 106 ? 6.564 -12.809 7.598 1.00 51.19 106 PHE A N 1
ATOM 900 C CA . PHE A 1 106 ? 7.434 -13.983 7.483 1.00 51.19 106 PHE A CA 1
ATOM 901 C C . PHE A 1 106 ? 6.617 -15.276 7.367 1.00 51.19 106 PHE A C 1
ATOM 903 O O . PHE A 1 106 ? 6.827 -16.226 8.118 1.00 51.19 106 PHE A O 1
ATOM 910 N N . ALA A 1 107 ? 5.633 -15.309 6.465 1.00 46.91 107 ALA A N 1
ATOM 911 C CA . ALA A 1 107 ? 4.851 -16.513 6.182 1.00 46.91 107 ALA A CA 1
ATOM 912 C C . 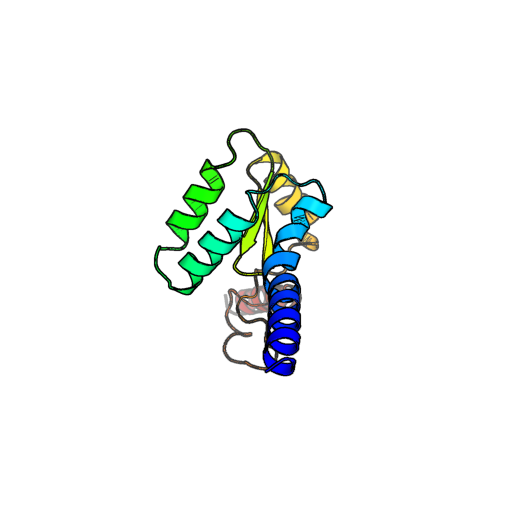ALA A 1 107 ? 5.674 -17.560 5.407 1.00 46.91 107 ALA A C 1
ATOM 914 O O . ALA A 1 107 ? 5.319 -17.947 4.298 1.00 46.91 107 ALA A O 1
ATOM 915 N N . THR A 1 108 ? 6.765 -18.036 5.994 1.00 48.75 108 THR A N 1
ATOM 916 C CA . THR A 1 108 ? 7.419 -19.267 5.567 1.00 48.75 108 THR A CA 1
ATOM 917 C C . THR A 1 108 ? 7.212 -20.261 6.695 1.00 48.75 108 THR A C 1
ATOM 919 O O . THR A 1 108 ? 7.699 -20.065 7.807 1.00 48.75 108 THR A O 1
ATOM 922 N N . ASN A 1 109 ? 6.478 -21.340 6.418 1.00 53.16 109 ASN A N 1
ATOM 923 C CA . ASN A 1 109 ? 6.311 -22.465 7.348 1.00 53.16 109 ASN A CA 1
ATOM 924 C C . ASN A 1 109 ? 7.655 -23.130 7.726 1.00 53.16 109 ASN A C 1
ATOM 926 O O . ASN A 1 109 ? 7.678 -24.017 8.574 1.00 53.16 109 ASN A O 1
ATOM 930 N N . ASP A 1 110 ? 8.752 -22.689 7.109 1.00 54.31 110 ASP A N 1
ATOM 931 C CA . ASP A 1 110 ? 10.089 -23.261 7.210 1.00 54.31 110 ASP A CA 1
ATOM 932 C C . ASP A 1 110 ? 10.954 -22.632 8.317 1.00 54.31 110 ASP A C 1
ATOM 934 O O . ASP A 1 110 ? 11.997 -23.186 8.649 1.00 54.31 110 ASP A O 1
ATOM 938 N N . GLU A 1 111 ? 10.530 -21.519 8.936 1.00 57.38 111 GLU A N 1
ATOM 939 C CA . GLU A 1 111 ? 11.303 -20.831 9.985 1.00 57.38 111 GLU A CA 1
ATOM 940 C C . GLU A 1 111 ? 10.625 -20.941 11.372 1.00 57.38 111 GLU A C 1
ATOM 942 O O . GLU A 1 111 ? 9.809 -20.094 11.770 1.00 57.38 111 GLU A O 1
ATOM 947 N N . PRO A 1 112 ? 10.942 -21.992 12.161 1.00 58.88 112 PRO A N 1
ATOM 948 C CA . PRO A 1 112 ? 10.327 -22.257 13.466 1.00 58.88 112 PRO A CA 1
ATOM 949 C C . PRO A 1 112 ? 10.604 -21.190 14.540 1.00 58.88 112 PRO A C 1
ATOM 951 O O . PRO A 1 112 ? 9.951 -21.204 15.584 1.00 58.88 112 PRO A O 1
ATOM 954 N N . LEU A 1 113 ? 11.550 -20.270 14.314 1.00 61.28 113 LEU A N 1
ATOM 955 C CA . LEU A 1 113 ? 11.860 -19.177 15.244 1.00 61.28 113 LEU A CA 1
ATOM 956 C C . LEU A 1 113 ? 10.845 -18.028 15.164 1.00 61.28 113 LEU A C 1
ATOM 958 O O . LEU A 1 113 ? 10.435 -17.502 16.197 1.00 61.28 113 LEU A O 1
ATOM 962 N N . TRP A 1 114 ? 10.399 -17.659 13.961 1.00 54.31 114 TRP A N 1
ATOM 963 C CA . TRP A 1 114 ? 9.464 -16.543 13.773 1.00 54.31 114 TRP A CA 1
ATOM 964 C C . TRP A 1 114 ? 8.005 -16.954 13.979 1.00 54.31 114 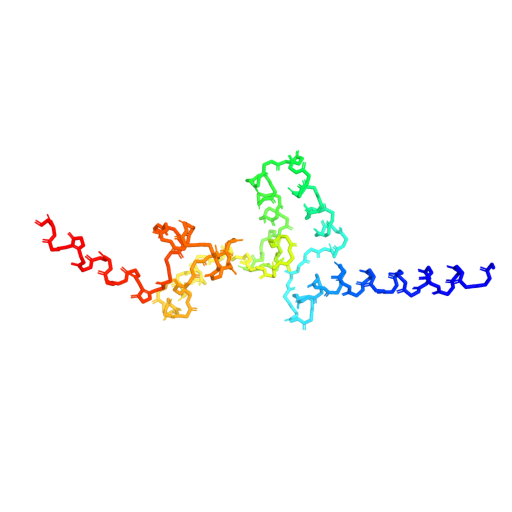TRP A C 1
ATOM 966 O O . TRP A 1 114 ? 7.222 -16.182 14.528 1.00 54.31 114 TRP A O 1
ATOM 976 N N . SER A 1 115 ? 7.661 -18.199 13.642 1.00 57.75 115 SER A N 1
ATOM 977 C CA . SER A 1 115 ? 6.306 -18.758 13.788 1.00 57.75 115 SER A CA 1
ATOM 978 C C . SER A 1 115 ? 5.829 -18.936 15.237 1.00 57.75 115 SER A C 1
ATOM 980 O O . SER A 1 115 ? 4.636 -19.127 15.468 1.00 57.75 115 SER A O 1
ATOM 982 N N . LYS A 1 116 ? 6.737 -18.872 16.220 1.00 58.84 116 LYS A N 1
ATOM 983 C CA . LYS A 1 116 ? 6.427 -19.009 17.656 1.00 58.84 116 LYS A CA 1
ATOM 984 C C . LYS A 1 116 ? 6.335 -17.678 18.401 1.00 58.84 116 LYS A C 1
ATOM 986 O O . LYS A 1 116 ? 6.057 -17.674 19.598 1.00 58.84 116 LYS A O 1
ATOM 991 N N . ASN A 1 117 ? 6.601 -16.558 17.734 1.00 61.91 117 ASN A N 1
ATOM 992 C CA . ASN A 1 117 ? 6.533 -15.249 18.371 1.00 61.91 117 ASN A CA 1
ATOM 993 C C . ASN A 1 117 ? 5.068 -14.804 18.504 1.00 61.91 117 ASN A C 1
ATOM 995 O O . ASN A 1 117 ? 4.279 -15.008 17.584 1.00 61.91 117 ASN A O 1
ATOM 999 N N . LEU A 1 118 ? 4.717 -14.165 19.624 1.00 58.78 118 LEU A N 1
ATOM 1000 C CA . LEU A 1 118 ? 3.333 -13.833 19.996 1.00 58.78 118 LEU A CA 1
ATOM 1001 C C . LEU A 1 118 ? 2.588 -13.043 18.908 1.00 58.78 118 LEU A C 1
ATOM 1003 O O . LEU A 1 118 ? 1.394 -13.221 18.704 1.00 58.78 118 LEU A O 1
ATOM 1007 N N . PHE A 1 119 ? 3.324 -12.193 18.192 1.00 57.53 119 PHE A N 1
ATOM 1008 C CA . PHE A 1 119 ? 2.811 -11.325 17.133 1.00 57.53 119 PHE A CA 1
ATOM 1009 C C . PHE A 1 119 ? 2.543 -12.039 15.797 1.00 57.53 119 PHE A C 1
ATOM 1011 O O . PHE A 1 119 ? 1.916 -11.450 14.921 1.00 57.53 119 PHE A O 1
ATOM 1018 N N . PHE A 1 120 ? 3.012 -13.281 15.636 1.00 57.34 120 PHE A N 1
ATOM 1019 C CA . PHE A 1 120 ? 2.896 -14.081 14.407 1.00 57.34 120 PHE A CA 1
ATOM 1020 C C . PHE A 1 120 ? 2.149 -15.412 14.623 1.00 57.34 120 PHE A C 1
ATOM 1022 O O . PHE A 1 120 ? 2.090 -16.249 13.720 1.00 57.34 120 PHE A O 1
ATOM 1029 N N . LEU A 1 121 ? 1.571 -15.633 15.812 1.00 62.31 121 LEU A N 1
ATOM 1030 C CA . LEU A 1 121 ? 0.739 -16.806 16.085 1.00 62.31 121 LEU A CA 1
ATOM 1031 C C . LEU A 1 121 ? -0.582 -16.709 15.308 1.00 62.31 121 LEU A C 1
ATOM 1033 O O . LEU A 1 121 ? -1.262 -15.688 15.337 1.00 62.31 121 LEU A O 1
ATOM 1037 N N . LYS A 1 122 ? -0.966 -17.794 14.630 1.00 58.69 122 LYS A N 1
ATOM 1038 C CA . LYS A 1 122 ? -2.269 -17.908 13.953 1.00 58.69 122 LYS A CA 1
ATOM 1039 C C . LYS A 1 122 ? -3.384 -18.191 14.957 1.00 58.69 122 LYS A C 1
ATOM 1041 O O . LYS A 1 122 ? -3.143 -18.856 15.967 1.00 58.69 122 LYS A O 1
ATOM 1046 N N . GLY A 1 123 ? -4.612 -17.772 14.649 1.00 57.12 123 GLY A N 1
ATOM 1047 C CA . GLY A 1 123 ? -5.742 -17.734 15.592 1.00 57.12 123 GLY A CA 1
ATOM 1048 C C . GLY A 1 123 ? -5.922 -18.970 16.486 1.00 57.12 123 GLY A C 1
ATOM 1049 O O . GLY A 1 123 ? -6.016 -18.845 17.703 1.00 57.12 123 GLY A O 1
ATOM 1050 N N . LYS A 1 124 ? -5.869 -20.189 15.932 1.00 54.78 124 LYS A N 1
ATOM 1051 C CA . LYS A 1 124 ? -6.044 -21.436 16.711 1.00 54.78 124 LYS A CA 1
ATOM 1052 C C . LYS A 1 124 ? -4.941 -21.681 17.758 1.00 54.78 124 LYS A C 1
ATOM 1054 O O . LYS A 1 124 ? -5.186 -22.330 18.770 1.00 54.78 124 LYS A O 1
ATOM 1059 N N . LEU A 1 125 ? -3.729 -21.183 17.515 1.00 56.81 125 LEU A N 1
ATOM 1060 C CA . LEU A 1 125 ? -2.600 -21.257 18.449 1.00 56.81 125 LEU A CA 1
ATOM 1061 C C . LEU A 1 125 ? -2.680 -20.173 19.533 1.00 56.81 125 LEU A C 1
ATOM 1063 O O . LEU A 1 125 ? -2.278 -20.438 20.663 1.00 56.81 125 LEU A O 1
ATOM 1067 N N . MET A 1 126 ? -3.227 -18.993 19.216 1.00 53.84 126 MET A N 1
ATOM 1068 C CA . MET A 1 126 ? -3.427 -17.912 20.191 1.00 53.84 126 MET A CA 1
ATOM 1069 C C . MET A 1 126 ? -4.420 -18.300 21.295 1.00 53.84 126 MET A C 1
ATOM 1071 O O . MET A 1 126 ? -4.120 -18.081 22.465 1.00 53.84 126 MET A O 1
ATOM 1075 N N . PHE A 1 127 ? -5.545 -18.936 20.945 1.00 58.81 127 PHE A N 1
ATOM 1076 C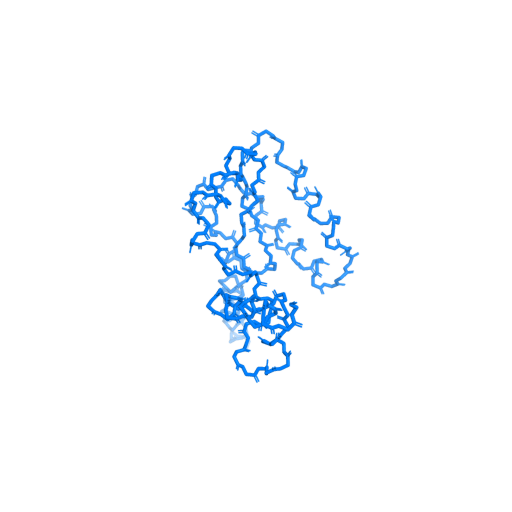 CA . PHE A 1 127 ? -6.540 -19.396 21.929 1.00 58.81 127 PHE A CA 1
ATOM 1077 C C . PHE A 1 127 ? -5.957 -20.398 22.942 1.00 58.81 127 PHE A C 1
ATOM 1079 O O . PHE A 1 127 ? -6.102 -20.224 24.147 1.00 58.81 127 PHE A O 1
ATOM 1086 N N . ASN A 1 128 ? -5.199 -21.398 22.478 1.00 61.0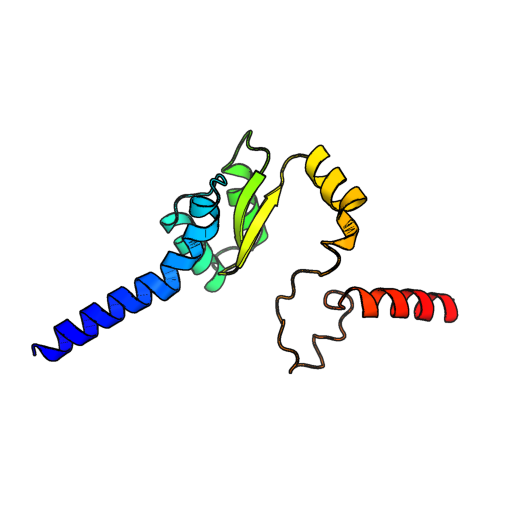6 128 ASN A N 1
ATOM 1087 C CA . ASN A 1 128 ? -4.546 -22.357 23.381 1.00 61.06 128 ASN A CA 1
ATOM 1088 C C . ASN A 1 128 ? -3.505 -21.698 24.299 1.00 61.06 128 ASN A C 1
ATOM 1090 O O . ASN A 1 128 ? -3.251 -22.176 25.402 1.00 61.06 128 ASN A O 1
ATOM 1094 N N . PHE A 1 129 ? -2.867 -20.620 23.845 1.00 62.84 129 PHE A N 1
ATOM 1095 C CA . PHE A 1 129 ? -1.871 -19.917 24.641 1.00 62.84 129 PHE A CA 1
ATOM 1096 C C . PHE A 1 129 ? -2.503 -19.055 25.741 1.00 62.84 129 PHE A C 1
ATOM 1098 O O . PHE A 1 129 ? -1.971 -19.021 26.849 1.00 62.84 129 PHE A O 1
ATOM 1105 N N . SER A 1 130 ? -3.643 -18.399 25.484 1.00 64.00 130 SER A N 1
ATOM 1106 C CA . SER A 1 130 ? -4.382 -17.696 26.544 1.00 64.00 130 SER A CA 1
ATOM 1107 C C . SER A 1 130 ? -4.853 -18.654 27.636 1.00 64.00 130 SER A C 1
ATOM 1109 O O . SER A 1 130 ? -4.729 -18.329 28.815 1.00 64.00 130 SER A O 1
ATOM 1111 N N . ASP A 1 131 ? -5.287 -19.856 27.254 1.00 67.81 131 ASP A N 1
ATOM 1112 C CA . ASP A 1 131 ? -5.672 -20.904 28.204 1.00 67.81 131 ASP A CA 1
ATOM 1113 C C . ASP A 1 131 ? -4.462 -21.414 29.006 1.00 67.81 131 ASP A C 1
ATOM 1115 O O . ASP A 1 131 ? -4.557 -21.664 30.205 1.00 67.81 131 ASP A O 1
ATOM 1119 N N . PHE A 1 132 ? -3.289 -21.510 28.371 1.00 65.81 132 PHE A N 1
ATOM 1120 C CA . PHE A 1 132 ? -2.038 -21.878 29.036 1.00 65.81 132 PHE A CA 1
ATOM 1121 C C . PHE A 1 132 ? -1.551 -20.810 30.024 1.00 65.81 132 PHE A C 1
ATOM 1123 O O . PHE A 1 132 ? -1.128 -21.145 31.126 1.00 65.81 132 PHE A O 1
ATOM 1130 N N . LEU A 1 133 ? -1.628 -19.524 29.673 1.00 69.19 133 LEU A N 1
ATOM 1131 C CA . LEU A 1 133 ? -1.282 -18.442 30.599 1.00 69.19 133 LEU A CA 1
ATOM 1132 C C . LEU A 1 133 ? -2.256 -18.357 31.779 1.00 69.19 133 LEU A C 1
ATOM 1134 O O . LEU A 1 133 ? -1.819 -18.088 32.895 1.00 69.19 133 LEU A O 1
ATOM 1138 N N . ALA A 1 134 ? -3.540 -18.638 31.548 1.00 69.06 134 ALA A N 1
ATOM 1139 C CA . ALA A 1 134 ? -4.557 -18.715 32.595 1.00 69.06 134 ALA A CA 1
ATOM 1140 C C . ALA A 1 134 ? -4.385 -19.924 33.538 1.00 69.06 134 ALA A C 1
ATOM 1142 O O . ALA A 1 134 ? -5.030 -19.974 34.576 1.00 69.06 134 ALA A O 1
ATOM 1143 N N . LEU A 1 135 ? -3.536 -20.898 33.188 1.00 67.81 135 LEU A N 1
ATOM 1144 C CA . LEU A 1 135 ? -3.161 -22.023 34.054 1.00 67.81 135 LEU A CA 1
ATOM 1145 C C . LEU A 1 135 ? -1.920 -21.735 34.914 1.00 67.81 135 LEU A C 1
ATOM 1147 O O . LEU A 1 135 ? -1.626 -22.498 35.833 1.00 67.81 135 LEU A O 1
ATOM 1151 N N . ILE A 1 136 ? -1.161 -20.684 34.590 1.00 65.94 136 ILE A N 1
ATOM 1152 C CA . ILE A 1 136 ? 0.105 -20.333 35.257 1.00 65.94 136 ILE A CA 1
ATOM 1153 C C . ILE A 1 136 ? -0.078 -19.151 36.228 1.00 65.94 136 ILE A C 1
ATOM 1155 O O . ILE A 1 136 ? 0.778 -18.925 37.084 1.00 65.94 136 ILE A O 1
ATOM 1159 N N . TYR A 1 137 ? -1.203 -18.441 36.131 1.00 45.62 137 TYR A N 1
ATOM 1160 C CA . TYR A 1 137 ? -1.657 -17.404 37.061 1.00 45.62 137 TYR A CA 1
ATOM 1161 C C . TYR A 1 137 ? -2.916 -17.854 37.796 1.00 45.62 137 TYR A C 1
ATOM 1163 O O . TYR A 1 137 ? -3.031 -17.516 38.995 1.00 45.62 137 TYR A O 1
#

Sequence (137 aa):
MFWFLVFGGLAAIFIYYAFINPFKYWERMGVPQDHVWRIWLNTVLALIQYRPISDSLKILYDGFPGKRYSGMYNLYSPSLSIRDPELIKQITVKDFDHFVDHFNFFATNDEPLWSKNLFFLKGKLMFNFSDFLALIY

Foldseek 3Di:
DVVVVVVVVVVVVVCCCVQQVLLCVCVVVVFAEDDSVVQSVLLVCVVVVVDDPVVSVVCRVVVDPPDQKHWHDPNSRIDIGGDHPVVVCCCVPVVVVVVQAADCPPPDPPDPVSQPDQRHDGNVRNVVVVVVVVVVD

Organism: Ignelater luminosus (NCBI:txid2038154)